Protein AF-A0A4Y8C6H0-F1 (afdb_monomer_lite)

Radius of gyration: 18.01 Å; chains: 1; bounding box: 41×30×52 Å

Secondary structure (DSSP, 8-state):
-HHHHHHHHHHHHHHHHHHHHHHHHHHHHT---HHHHHHHHHHHHHSTTHHHHHHHHHTT-S----SSGGG--HHHHHHHHHHHHHHHHT--

Structure (mmCIF, N/CA/C/O backbone):
data_AF-A0A4Y8C6H0-F1
#
_entry.id   AF-A0A4Y8C6H0-F1
#
loop_
_atom_site.group_PDB
_atom_site.id
_atom_site.type_symbol
_atom_site.label_atom_id
_atom_site.label_alt_id
_atom_site.label_comp_id
_atom_site.label_asym_id
_atom_site.label_entity_id
_atom_site.label_seq_id
_atom_site.pdbx_PDB_ins_code
_atom_site.Cartn_x
_atom_site.Cartn_y
_atom_site.Cartn_z
_atom_site.occupancy
_atom_site.B_iso_or_equiv
_atom_site.auth_seq_id
_atom_site.auth_comp_id
_atom_site.auth_asym_id
_atom_site.auth_atom_id
_atom_site.pdbx_PDB_model_num
ATOM 1 N N . ILE A 1 1 ? -1.856 1.945 32.230 1.00 80.06 1 ILE A N 1
ATOM 2 C CA . ILE A 1 1 ? -1.251 0.850 31.438 1.00 80.06 1 ILE A CA 1
ATOM 3 C C . ILE A 1 1 ? -2.239 -0.305 31.248 1.00 80.06 1 ILE A C 1
ATOM 5 O O . ILE A 1 1 ? -2.736 -0.450 30.146 1.00 80.06 1 ILE A O 1
ATOM 9 N N . GLU A 1 2 ? -2.632 -1.071 32.273 1.00 90.25 2 GLU A N 1
ATOM 10 C CA . GLU A 1 2 ? -3.516 -2.246 32.074 1.00 90.25 2 GLU A CA 1
ATOM 11 C C . GLU A 1 2 ? -4.929 -1.894 31.560 1.00 90.25 2 GLU A C 1
ATOM 13 O O . GLU A 1 2 ? -5.386 -2.446 30.561 1.00 90.25 2 GLU A O 1
ATOM 18 N N . LEU A 1 3 ? -5.578 -0.883 32.153 1.00 92.00 3 LEU A N 1
ATOM 19 C CA . LEU A 1 3 ? -6.873 -0.369 31.675 1.00 92.00 3 LEU A CA 1
ATOM 20 C C . LEU A 1 3 ? -6.799 0.202 30.247 1.00 92.00 3 LEU A C 1
ATOM 22 O O . LEU A 1 3 ? -7.770 0.152 29.497 1.00 92.00 3 LEU A O 1
ATOM 26 N N . GLU A 1 4 ? -5.659 0.775 29.880 1.00 93.25 4 GLU A N 1
ATOM 27 C CA . GLU A 1 4 ? -5.436 1.364 28.560 1.00 93.25 4 GLU A CA 1
ATOM 28 C C . GLU A 1 4 ? -5.276 0.272 27.500 1.00 93.25 4 GLU A C 1
ATOM 30 O O . GLU A 1 4 ? -5.971 0.300 26.487 1.00 93.25 4 GLU A O 1
ATOM 35 N N . ASN A 1 5 ? -4.486 -0.760 27.798 1.00 95.19 5 ASN A N 1
ATOM 36 C CA . ASN A 1 5 ? -4.355 -1.948 26.957 1.00 95.19 5 ASN A CA 1
ATOM 37 C C . ASN A 1 5 ? -5.699 -2.660 26.767 1.00 95.19 5 ASN A C 1
ATOM 39 O O . ASN A 1 5 ? -6.035 -3.050 25.652 1.00 95.19 5 ASN A O 1
ATOM 43 N N . TYR A 1 6 ? -6.505 -2.770 27.827 1.00 95.50 6 TYR A N 1
ATOM 44 C CA . TYR A 1 6 ? -7.854 -3.331 27.741 1.00 95.50 6 TYR A CA 1
ATOM 45 C C . TYR A 1 6 ? -8.764 -2.525 26.799 1.00 95.50 6 TYR A C 1
ATOM 47 O O . TYR A 1 6 ? -9.470 -3.092 25.965 1.00 95.50 6 TYR A O 1
ATOM 55 N N . LYS A 1 7 ? -8.725 -1.188 26.878 1.00 95.81 7 LYS A N 1
ATOM 56 C CA . LYS A 1 7 ? -9.489 -0.314 25.971 1.00 95.81 7 LYS A CA 1
ATOM 57 C C . LYS A 1 7 ? -9.032 -0.455 24.519 1.00 95.81 7 LYS A C 1
ATOM 59 O O . LYS A 1 7 ? -9.882 -0.547 23.637 1.00 95.81 7 LYS A O 1
ATOM 64 N N . ILE A 1 8 ? -7.721 -0.507 24.278 1.00 96.44 8 ILE A N 1
ATOM 65 C CA . ILE A 1 8 ? -7.155 -0.714 22.938 1.00 96.44 8 ILE A CA 1
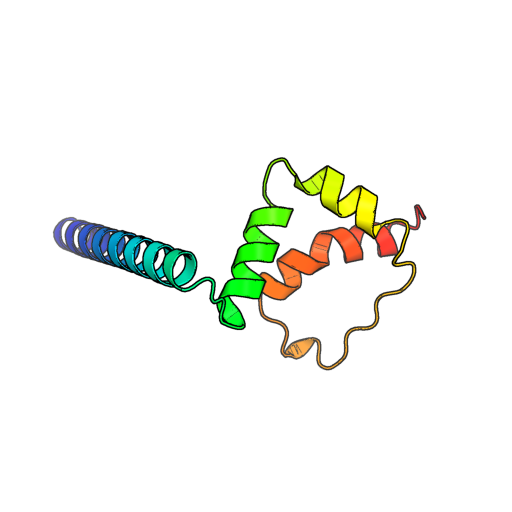ATOM 66 C C . ILE A 1 8 ? -7.596 -2.069 22.382 1.00 96.44 8 ILE A C 1
ATOM 68 O O . ILE A 1 8 ? -8.072 -2.129 21.254 1.00 96.44 8 ILE A O 1
ATOM 72 N N . ALA A 1 9 ? -7.517 -3.142 23.173 1.00 96.44 9 ALA A N 1
ATOM 73 C CA . ALA A 1 9 ? -7.950 -4.470 22.747 1.00 96.44 9 ALA A CA 1
ATOM 74 C C . ALA A 1 9 ? -9.433 -4.490 22.345 1.00 96.44 9 ALA A C 1
ATOM 76 O O . ALA A 1 9 ? -9.782 -5.022 21.292 1.00 96.44 9 ALA A O 1
ATOM 77 N N . ASN A 1 10 ? -10.298 -3.845 23.130 1.00 96.69 10 ASN A N 1
ATOM 78 C CA . ASN A 1 10 ? -11.717 -3.734 22.796 1.00 96.69 10 ASN A CA 1
ATOM 79 C C . ASN A 1 10 ? -11.963 -2.915 21.526 1.00 96.69 10 ASN A C 1
ATOM 81 O O . ASN A 1 10 ? -12.797 -3.299 20.708 1.00 96.69 10 ASN A O 1
ATOM 85 N N . LEU A 1 11 ? -11.231 -1.814 21.335 1.00 97.12 11 LEU A N 1
ATOM 86 C CA . LEU A 1 11 ? -11.319 -1.019 20.112 1.00 97.12 11 LEU A CA 1
ATOM 87 C C . LEU A 1 11 ? -10.879 -1.834 18.891 1.00 97.12 11 LEU A C 1
ATOM 89 O O . LEU A 1 11 ? -11.577 -1.837 17.882 1.00 97.12 11 LEU A O 1
ATOM 93 N N . MET A 1 12 ? -9.769 -2.566 18.991 1.00 96.31 12 MET A N 1
ATOM 94 C CA . MET A 1 12 ? -9.295 -3.446 17.919 1.00 96.31 12 MET A CA 1
ATOM 95 C C . MET A 1 12 ? -10.320 -4.536 17.606 1.00 96.31 12 MET A C 1
ATOM 97 O O . MET A 1 12 ? -10.600 -4.800 16.441 1.00 96.31 12 MET A O 1
ATOM 101 N N . ASN A 1 13 ? -10.948 -5.113 18.632 1.00 97.44 13 ASN A N 1
ATOM 102 C CA . ASN A 1 13 ? -12.001 -6.103 18.447 1.00 97.44 13 ASN A CA 1
ATOM 103 C C . ASN A 1 13 ? -13.228 -5.511 17.727 1.00 97.44 13 ASN A C 1
ATOM 105 O O . ASN A 1 13 ? -13.778 -6.122 16.814 1.00 97.44 13 ASN A O 1
ATOM 109 N N . LEU A 1 14 ? -13.642 -4.292 18.084 1.00 97.19 14 LEU A N 1
ATOM 110 C CA . LEU A 1 14 ? -14.723 -3.591 17.388 1.00 97.19 14 LEU A CA 1
ATOM 111 C C . LEU A 1 14 ? -14.366 -3.306 15.920 1.00 97.19 14 LEU A C 1
ATOM 113 O O . LEU A 1 14 ? -15.194 -3.518 15.034 1.00 97.19 14 LEU A O 1
ATOM 117 N N . LEU A 1 15 ? -13.138 -2.852 15.657 1.00 96.06 15 LEU A N 1
ATOM 118 C CA . LEU A 1 15 ? -12.652 -2.575 14.303 1.00 96.06 15 LEU A CA 1
ATOM 119 C C . LEU A 1 15 ? -12.608 -3.843 13.441 1.00 96.06 15 LEU A C 1
ATOM 121 O O . LEU A 1 15 ? -12.972 -3.786 12.265 1.00 96.06 15 LEU A O 1
ATOM 125 N N . ASN A 1 16 ? -12.233 -4.983 14.024 1.00 95.50 16 ASN A N 1
ATOM 126 C CA . ASN A 1 16 ? -12.246 -6.274 13.340 1.00 95.50 16 ASN A CA 1
ATOM 127 C C . ASN A 1 16 ? -13.668 -6.669 12.925 1.00 95.50 16 ASN A C 1
ATOM 129 O O . ASN A 1 16 ? -13.909 -6.884 11.738 1.00 95.50 16 ASN A O 1
ATOM 133 N N . HIS A 1 17 ? -14.627 -6.652 13.858 1.00 95.88 17 HIS A N 1
ATOM 134 C CA . HIS A 1 17 ? -16.029 -6.950 13.541 1.00 95.88 17 HIS A CA 1
ATOM 135 C C . HIS A 1 17 ? -16.602 -6.002 12.481 1.00 95.88 17 HIS A C 1
ATOM 137 O O . HIS A 1 17 ? -17.307 -6.432 11.568 1.00 95.88 17 HIS A O 1
ATOM 143 N N . TYR A 1 18 ? -16.279 -4.707 12.564 1.00 94.81 18 TYR A N 1
ATOM 144 C CA . TYR A 1 18 ? -16.685 -3.738 11.550 1.00 94.81 18 TYR A CA 1
ATOM 145 C C . TYR A 1 18 ? -16.110 -4.081 10.168 1.00 94.81 18 TYR A C 1
ATOM 147 O O . TYR A 1 18 ? -16.841 -4.074 9.175 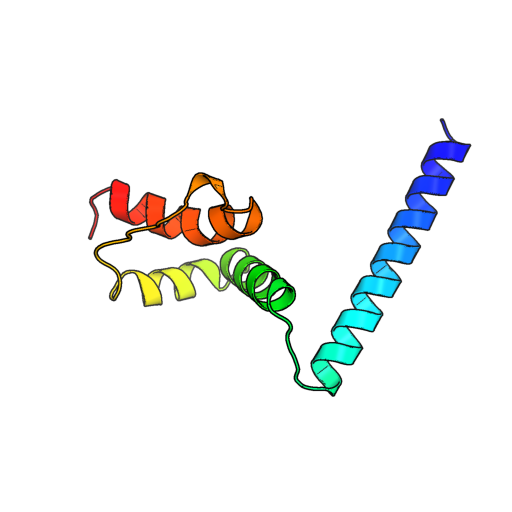1.00 94.81 18 TYR A O 1
ATOM 155 N N . SER A 1 19 ? -14.817 -4.412 10.089 1.00 90.12 19 SER A N 1
ATOM 156 C CA . SER A 1 19 ? -14.181 -4.799 8.828 1.00 90.12 19 SER A CA 1
ATOM 157 C C . SER A 1 19 ? -14.800 -6.070 8.243 1.00 90.12 19 SER A C 1
ATOM 159 O O . SER A 1 19 ? -14.974 -6.148 7.027 1.00 90.12 19 SER A O 1
ATOM 161 N N . GLU A 1 20 ? -15.132 -7.059 9.071 1.00 92.88 20 GLU A N 1
ATOM 162 C CA . GLU A 1 20 ? -15.789 -8.295 8.634 1.00 92.88 20 GLU A CA 1
ATOM 163 C C . GLU A 1 20 ? -17.189 -8.023 8.082 1.00 92.88 20 GLU A C 1
ATOM 165 O O . GLU A 1 20 ? -17.497 -8.433 6.962 1.00 92.88 20 GLU A O 1
ATOM 170 N N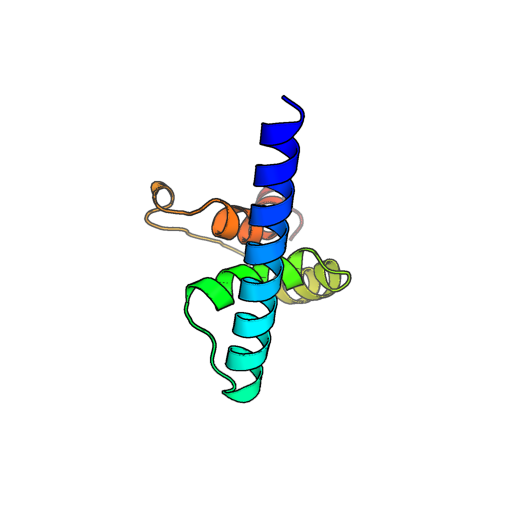 . ALA A 1 21 ? -18.006 -7.257 8.807 1.00 93.50 21 ALA A N 1
ATOM 171 C CA . ALA A 1 21 ? -19.340 -6.869 8.359 1.00 93.50 21 ALA A CA 1
ATOM 172 C C . ALA A 1 21 ? -19.292 -6.080 7.040 1.00 93.50 21 ALA A C 1
ATOM 174 O O . ALA A 1 21 ? -20.059 -6.360 6.116 1.00 93.50 21 ALA A O 1
ATOM 175 N N . LYS A 1 22 ? -18.344 -5.138 6.915 1.00 89.62 22 LYS A N 1
ATOM 176 C CA . LYS A 1 22 ? -18.098 -4.398 5.671 1.00 89.62 22 LYS A CA 1
ATOM 177 C C . LYS A 1 22 ? -17.741 -5.356 4.525 1.00 89.62 22 LYS A C 1
ATOM 179 O O . LYS A 1 22 ? -18.314 -5.245 3.444 1.00 89.62 22 LYS A O 1
ATOM 184 N N . ASN A 1 23 ? -16.838 -6.312 4.748 1.00 87.00 23 ASN A N 1
ATOM 185 C CA . ASN A 1 23 ? -16.432 -7.279 3.723 1.00 87.00 23 ASN A CA 1
ATOM 186 C C . ASN A 1 23 ? -17.596 -8.168 3.257 1.00 87.00 23 ASN A C 1
ATOM 188 O O . ASN A 1 23 ? -17.739 -8.392 2.055 1.00 87.00 23 ASN A O 1
ATOM 192 N N . ILE A 1 24 ? -18.429 -8.649 4.186 1.00 90.31 24 ILE A N 1
ATOM 193 C CA . ILE A 1 24 ? -19.629 -9.439 3.868 1.00 90.31 24 ILE A CA 1
ATOM 194 C C . ILE A 1 24 ? -20.580 -8.610 3.003 1.00 90.31 24 ILE A C 1
ATOM 196 O O . ILE A 1 24 ? -20.971 -9.050 1.926 1.00 90.31 24 ILE A O 1
ATOM 200 N N . PHE A 1 25 ? -20.867 -7.370 3.410 1.00 90.44 25 PHE A N 1
ATOM 201 C CA . PHE A 1 25 ? -21.738 -6.470 2.657 1.00 90.44 25 PHE A CA 1
ATOM 202 C C . PHE A 1 25 ? -21.242 -6.223 1.223 1.00 90.44 25 PHE A C 1
ATOM 204 O O . PHE A 1 25 ? -22.021 -6.318 0.274 1.00 90.44 25 PHE A O 1
ATOM 211 N N . HIS A 1 26 ? -19.949 -5.934 1.044 1.00 87.50 26 HIS A N 1
ATOM 212 C CA . HIS A 1 26 ? -19.362 -5.731 -0.284 1.00 87.50 26 HIS A CA 1
ATOM 213 C C . HIS A 1 26 ? -19.452 -6.979 -1.161 1.00 87.50 26 HIS A C 1
ATOM 215 O O . HIS A 1 26 ? -19.766 -6.876 -2.348 1.00 87.50 26 HIS A O 1
ATOM 221 N N . LYS A 1 27 ? -19.222 -8.160 -0.575 1.00 87.19 27 LYS A N 1
ATOM 222 C CA . LYS A 1 27 ? -19.321 -9.439 -1.280 1.00 87.19 27 LYS A CA 1
ATOM 223 C C . LYS A 1 27 ? -20.754 -9.725 -1.726 1.00 87.19 27 LYS A C 1
ATOM 225 O O . LYS A 1 27 ? -20.961 -10.058 -2.888 1.00 87.19 27 LYS A O 1
ATOM 230 N N . ASP A 1 28 ? -21.731 -9.521 -0.847 1.00 91.19 28 ASP A N 1
ATOM 231 C CA . ASP A 1 28 ? -23.150 -9.752 -1.142 1.00 91.19 28 ASP A CA 1
ATOM 232 C C . ASP A 1 28 ? -23.680 -8.800 -2.219 1.00 91.19 28 ASP A C 1
ATOM 234 O O . ASP A 1 28 ? -24.506 -9.175 -3.050 1.00 91.19 28 ASP A O 1
ATOM 238 N N . LYS A 1 29 ? -23.199 -7.553 -2.223 1.00 91.12 29 LYS A N 1
ATOM 239 C CA . LYS A 1 29 ? -23.543 -6.567 -3.254 1.00 91.12 29 LYS A CA 1
ATOM 240 C C . LYS A 1 29 ? -22.723 -6.713 -4.532 1.00 91.12 29 LYS A C 1
ATOM 242 O O . LYS A 1 29 ? -23.083 -6.088 -5.525 1.00 91.12 29 LYS A O 1
ATOM 247 N N . ASN A 1 30 ? -21.657 -7.512 -4.514 1.00 88.69 30 ASN A N 1
ATOM 248 C CA . ASN A 1 30 ? -20.653 -7.587 -5.571 1.00 88.69 30 ASN A CA 1
ATOM 249 C C . ASN A 1 30 ? -20.135 -6.193 -5.979 1.00 88.69 30 ASN A C 1
ATOM 251 O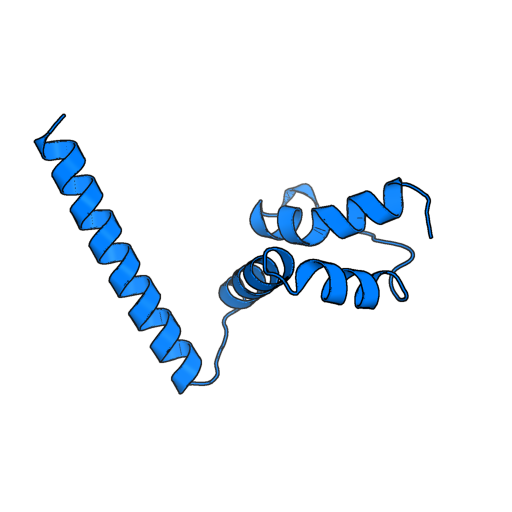 O . ASN A 1 30 ? -20.043 -5.860 -7.161 1.00 88.69 30 ASN A O 1
ATOM 255 N N . THR A 1 31 ? -19.848 -5.347 -4.985 1.00 88.94 31 THR A N 1
ATOM 256 C CA . THR A 1 31 ? -19.356 -3.981 -5.190 1.00 88.94 31 THR A CA 1
ATOM 257 C C . THR A 1 31 ? -18.033 -3.763 -4.476 1.00 88.94 3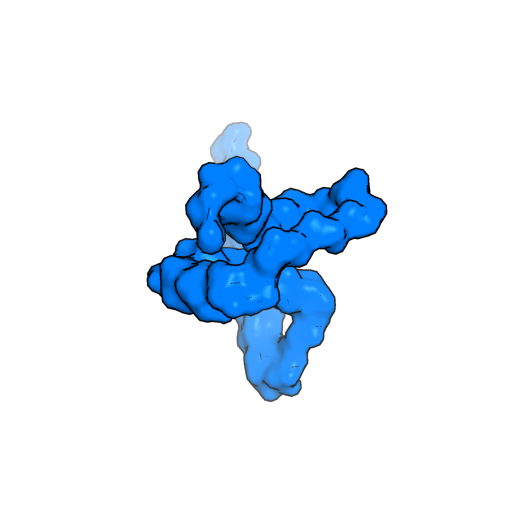1 THR A C 1
ATOM 259 O O . THR A 1 31 ? -17.839 -4.191 -3.341 1.00 88.94 31 THR A O 1
ATOM 262 N N . LEU A 1 32 ? -17.135 -3.028 -5.126 1.00 86.62 32 LEU A N 1
ATOM 263 C CA . LEU A 1 32 ? -15.882 -2.551 -4.549 1.00 86.62 32 LEU A CA 1
ATOM 264 C C . LEU A 1 32 ? -15.826 -1.038 -4.727 1.00 86.62 32 LEU A C 1
ATOM 266 O O . LEU A 1 32 ? -16.113 -0.534 -5.813 1.00 86.62 32 LEU A O 1
ATOM 270 N N . ASN A 1 33 ? -15.468 -0.307 -3.672 1.00 86.19 33 ASN A N 1
ATOM 271 C CA . ASN A 1 33 ? -15.084 1.095 -3.834 1.00 86.19 33 ASN A CA 1
ATOM 272 C C . ASN A 1 33 ? -13.596 1.194 -4.226 1.00 86.19 33 ASN A C 1
ATOM 274 O O . ASN A 1 33 ? -12.850 0.216 -4.158 1.00 86.19 33 ASN A O 1
ATOM 278 N N . PHE A 1 34 ? -13.147 2.391 -4.612 1.00 85.38 34 PHE A N 1
ATOM 279 C CA . PHE A 1 34 ? -11.760 2.620 -5.036 1.00 85.38 34 PHE A CA 1
ATOM 280 C C . PHE A 1 34 ? -10.714 2.238 -3.977 1.00 85.38 34 PHE A C 1
ATOM 282 O O . PHE A 1 34 ? -9.651 1.730 -4.322 1.00 85.38 34 PHE A O 1
ATOM 289 N N . GLN A 1 35 ? -11.006 2.441 -2.690 1.00 86.62 35 GLN A N 1
ATOM 290 C CA . GLN A 1 35 ? -10.082 2.063 -1.615 1.00 86.62 35 GLN A CA 1
ATOM 291 C C . GLN A 1 35 ? -9.996 0.541 -1.459 1.00 86.62 35 GLN A C 1
ATOM 293 O O . GLN A 1 35 ? -8.911 0.002 -1.231 1.00 86.62 35 GLN A O 1
ATOM 298 N N . ASP A 1 36 ? -11.122 -0.156 -1.619 1.00 88.38 36 ASP A N 1
ATOM 299 C CA . ASP A 1 36 ? -11.165 -1.613 -1.551 1.00 88.38 36 ASP A CA 1
ATOM 300 C C . ASP A 1 36 ? -10.358 -2.235 -2.697 1.00 88.38 36 ASP A C 1
ATOM 302 O O . ASP A 1 36 ? -9.707 -3.250 -2.474 1.00 88.38 36 ASP A O 1
ATOM 306 N N . VAL A 1 37 ? -10.324 -1.615 -3.885 1.00 90.81 37 VAL A N 1
ATOM 307 C CA . VAL A 1 37 ? -9.478 -2.073 -5.004 1.00 90.81 37 VAL A CA 1
ATOM 308 C C . VAL A 1 37 ? -8.007 -2.086 -4.597 1.00 90.81 37 VAL A C 1
ATOM 310 O O . VAL A 1 37 ? -7.371 -3.134 -4.676 1.00 90.81 37 VAL A O 1
ATOM 313 N N . SER A 1 38 ? -7.477 -0.969 -4.089 1.00 91.94 38 SER A N 1
ATOM 314 C CA . SER A 1 38 ? -6.081 -0.901 -3.635 1.00 91.94 38 SER A CA 1
ATOM 315 C C . SER A 1 38 ? -5.790 -1.944 -2.557 1.00 91.94 38 SER A C 1
ATOM 317 O O . SER A 1 38 ? -4.802 -2.669 -2.639 1.00 91.94 38 SER A O 1
ATOM 319 N N . LYS A 1 39 ? -6.681 -2.092 -1.570 1.00 91.06 39 LYS A N 1
ATOM 320 C CA . LYS A 1 39 ? -6.511 -3.094 -0.512 1.00 91.06 39 LYS A CA 1
ATOM 321 C C . LYS A 1 39 ? -6.519 -4.522 -1.065 1.00 91.06 39 LYS A C 1
ATOM 323 O O . LYS A 1 39 ? -5.678 -5.322 -0.673 1.00 91.06 39 LYS A O 1
ATOM 328 N N . LYS A 1 40 ? -7.425 -4.843 -1.990 1.00 90.94 40 LYS A N 1
ATOM 329 C CA . LYS A 1 40 ? -7.532 -6.176 -2.600 1.00 90.94 40 LYS A CA 1
ATOM 330 C C . LYS A 1 40 ? -6.328 -6.511 -3.466 1.00 90.94 40 LYS A C 1
ATOM 332 O O . LYS A 1 40 ? -5.825 -7.626 -3.385 1.00 90.94 40 LYS A O 1
ATOM 337 N N . VAL A 1 41 ? -5.833 -5.555 -4.248 1.00 92.69 41 VAL A N 1
ATOM 338 C CA . VAL A 1 41 ? -4.599 -5.738 -5.023 1.00 92.69 41 VAL A CA 1
ATOM 339 C C . VAL A 1 41 ? -3.417 -5.976 -4.082 1.00 92.69 41 VAL A C 1
ATOM 341 O O . VAL A 1 41 ? -2.639 -6.896 -4.311 1.00 92.69 41 VAL A O 1
ATOM 344 N N . TYR A 1 42 ? -3.324 -5.225 -2.983 1.00 93.19 42 TYR A N 1
ATOM 345 C CA . TYR A 1 42 ? -2.302 -5.451 -1.962 1.00 93.19 42 TYR A CA 1
ATOM 346 C C . TYR A 1 42 ? -2.414 -6.833 -1.291 1.00 93.19 42 TYR A C 1
ATOM 348 O O . TYR A 1 42 ? -1.410 -7.516 -1.115 1.00 93.19 42 TYR A O 1
ATOM 356 N N . GLU A 1 43 ? -3.621 -7.294 -0.952 1.00 92.31 43 GLU A N 1
ATOM 357 C CA . GLU A 1 43 ? -3.845 -8.656 -0.438 1.00 92.31 43 GLU A CA 1
ATOM 358 C C . GLU A 1 43 ? -3.380 -9.718 -1.453 1.00 92.31 43 GLU A C 1
ATOM 360 O O . GLU A 1 43 ? -2.709 -10.677 -1.085 1.00 92.31 43 GLU A O 1
ATOM 365 N N . LEU A 1 44 ? -3.661 -9.524 -2.744 1.00 92.50 44 LEU A N 1
ATOM 366 C CA . LEU A 1 44 ? -3.247 -10.448 -3.802 1.00 92.50 44 LEU A CA 1
ATOM 367 C C . LEU A 1 44 ? -1.725 -10.501 -3.974 1.00 92.50 44 LEU A C 1
ATOM 369 O O . LEU A 1 44 ? -1.155 -11.591 -3.997 1.00 92.50 44 LEU A O 1
ATOM 373 N N . ILE A 1 45 ? -1.052 -9.351 -4.038 1.00 89.94 45 ILE A N 1
ATOM 374 C CA . ILE A 1 45 ? 0.407 -9.292 -4.227 1.00 89.94 45 ILE A CA 1
ATOM 375 C C . ILE A 1 45 ? 1.215 -9.669 -2.972 1.00 89.94 45 ILE A C 1
ATOM 377 O O . ILE A 1 45 ? 2.440 -9.759 -3.025 1.00 89.94 45 ILE A O 1
ATOM 381 N N . THR A 1 46 ? 0.549 -9.886 -1.836 1.00 90.31 46 THR A N 1
ATOM 382 C CA . THR A 1 46 ? 1.160 -10.388 -0.592 1.00 90.31 46 THR A CA 1
ATOM 383 C C . THR A 1 46 ? 0.778 -11.836 -0.269 1.00 90.31 46 THR A C 1
ATOM 385 O O . THR A 1 46 ? 1.349 -12.419 0.650 1.00 90.31 46 THR A O 1
ATOM 388 N N . SER A 1 47 ? -0.149 -12.425 -1.029 1.00 92.38 47 SER A N 1
ATOM 389 C CA . SER A 1 47 ? -0.586 -13.821 -0.898 1.00 92.38 47 SER A CA 1
ATOM 390 C C . SER A 1 47 ? 0.368 -14.813 -1.575 1.00 92.38 47 SER A C 1
ATOM 392 O O . SER A 1 47 ? 1.330 -14.417 -2.235 1.00 92.38 47 SER A O 1
ATOM 394 N N . GLU A 1 48 ? 0.067 -16.114 -1.500 1.00 91.94 48 GLU A N 1
ATOM 395 C CA . GLU A 1 48 ? 0.792 -17.144 -2.256 1.00 91.94 48 GLU A CA 1
ATOM 396 C C . GLU A 1 48 ? 0.734 -16.958 -3.784 1.00 91.94 48 GLU A C 1
ATOM 398 O O . GLU A 1 48 ? 1.573 -17.494 -4.504 1.00 91.94 48 GLU A O 1
ATOM 403 N N . PHE A 1 49 ? -0.219 -16.172 -4.298 1.00 89.19 49 PHE A N 1
ATOM 404 C CA . PHE A 1 49 ? -0.350 -15.894 -5.732 1.00 89.19 49 PHE A CA 1
ATOM 405 C C . PHE A 1 49 ? 0.618 -14.829 -6.241 1.00 89.19 49 PHE A C 1
ATOM 407 O O . PHE A 1 49 ? 0.656 -14.575 -7.445 1.00 89.19 49 PHE A O 1
ATOM 414 N N . LYS A 1 50 ? 1.388 -14.206 -5.345 1.00 88.06 50 LYS A N 1
ATOM 415 C CA . LYS A 1 50 ? 2.321 -13.125 -5.650 1.00 88.06 50 LYS A CA 1
ATOM 416 C C . LYS A 1 50 ? 3.176 -13.411 -6.889 1.00 88.06 50 LYS A C 1
ATOM 418 O O . LYS A 1 50 ? 3.138 -12.638 -7.842 1.00 88.06 50 LYS A O 1
ATOM 423 N N . ASP A 1 51 ? 3.900 -14.527 -6.895 1.00 86.62 51 ASP A N 1
ATOM 424 C CA . ASP A 1 51 ? 4.854 -14.842 -7.966 1.00 86.62 51 ASP A CA 1
ATOM 425 C C . ASP A 1 51 ? 4.141 -15.135 -9.293 1.00 86.62 51 ASP A C 1
ATOM 427 O O . ASP A 1 51 ? 4.610 -14.736 -10.353 1.00 86.62 51 ASP A O 1
ATOM 431 N N . MET A 1 52 ? 2.954 -15.752 -9.246 1.00 88.81 52 MET A N 1
ATOM 432 C CA . MET A 1 52 ? 2.121 -15.965 -10.435 1.00 88.81 52 MET A CA 1
ATOM 433 C C . MET A 1 52 ? 1.632 -14.635 -11.024 1.00 88.81 52 MET A C 1
ATOM 435 O O . MET A 1 52 ? 1.607 -14.473 -12.244 1.00 88.81 52 MET A O 1
ATOM 439 N N . ILE A 1 53 ? 1.202 -13.698 -10.174 1.00 87.19 53 ILE A N 1
ATOM 440 C CA . ILE A 1 53 ? 0.755 -12.372 -10.611 1.00 87.19 53 ILE A CA 1
ATOM 441 C C . ILE A 1 53 ? 1.928 -11.618 -11.232 1.00 87.19 53 ILE A C 1
ATOM 443 O O . ILE A 1 53 ? 1.762 -11.078 -12.321 1.00 87.19 53 ILE A O 1
ATOM 447 N N . TYR A 1 54 ? 3.101 -11.632 -10.594 1.00 83.50 54 TYR A N 1
ATOM 448 C CA . TYR A 1 54 ? 4.284 -10.966 -11.136 1.00 83.50 54 TYR A CA 1
ATOM 449 C C . TYR A 1 54 ? 4.756 -11.583 -12.444 1.00 83.50 54 TYR A C 1
ATOM 451 O O . TYR A 1 54 ? 4.891 -10.850 -13.411 1.00 83.50 54 TYR A O 1
ATOM 459 N N . PHE A 1 55 ? 4.841 -12.909 -12.545 1.00 83.25 55 PHE A N 1
ATOM 460 C CA . PHE A 1 55 ? 5.152 -13.587 -13.807 1.00 83.25 55 PHE A CA 1
ATOM 461 C C . PHE A 1 55 ? 4.198 -13.193 -14.945 1.00 83.25 55 PHE A C 1
ATOM 463 O O . PHE A 1 55 ? 4.591 -13.055 -16.100 1.00 83.25 55 PHE A O 1
ATOM 470 N N . ARG A 1 56 ? 2.912 -12.997 -14.633 1.00 84.62 56 ARG A N 1
ATOM 471 C CA . ARG A 1 56 ? 1.933 -12.538 -15.622 1.00 84.62 56 ARG A CA 1
ATOM 472 C C . ARG A 1 56 ? 2.061 -11.063 -15.983 1.00 84.62 56 ARG A C 1
ATOM 474 O O . ARG A 1 56 ? 1.473 -10.696 -16.989 1.00 84.62 56 ARG A O 1
ATOM 481 N N . LEU A 1 57 ? 2.713 -10.231 -15.176 1.00 81.88 57 LEU A N 1
ATOM 482 C CA . LEU A 1 57 ? 2.880 -8.794 -15.421 1.00 81.88 57 LEU A CA 1
ATOM 483 C C . LEU A 1 57 ? 4.226 -8.467 -16.075 1.00 81.88 57 LEU A C 1
ATOM 485 O O . LEU A 1 57 ? 4.248 -7.609 -16.956 1.00 81.88 57 LEU A O 1
ATOM 489 N N . ASP A 1 58 ? 5.283 -9.183 -15.687 1.00 71.25 58 ASP A N 1
ATOM 490 C CA . ASP A 1 58 ? 6.650 -9.123 -16.229 1.00 71.25 58 ASP A CA 1
ATOM 491 C C . ASP A 1 58 ? 6.638 -9.115 -17.770 1.00 71.25 58 ASP A C 1
ATOM 493 O O . ASP A 1 58 ? 7.060 -8.159 -18.419 1.00 71.25 58 ASP A O 1
ATOM 497 N N . GLY A 1 59 ? 5.930 -10.070 -18.385 1.00 67.56 59 GLY A N 1
ATOM 498 C CA . GLY A 1 59 ? 5.816 -10.155 -19.847 1.00 67.56 59 GLY A CA 1
ATOM 499 C C . GLY A 1 59 ? 5.051 -9.022 -20.560 1.00 67.56 59 GLY A C 1
ATOM 500 O O . GLY A 1 59 ? 4.957 -9.057 -21.788 1.00 67.56 59 GLY A O 1
ATOM 501 N N . PHE A 1 60 ? 4.468 -8.046 -19.851 1.00 70.56 60 PHE A N 1
ATOM 502 C CA . PHE A 1 60 ? 3.650 -6.980 -20.456 1.00 70.56 60 PHE A CA 1
ATOM 503 C C . PHE A 1 60 ? 4.104 -5.550 -20.138 1.00 70.56 60 PHE A C 1
ATOM 505 O O . PHE A 1 60 ? 3.661 -4.630 -20.830 1.00 70.56 60 PHE A O 1
ATOM 512 N N . ILE A 1 61 ? 4.938 -5.325 -19.117 1.00 79.81 61 ILE A N 1
ATOM 513 C CA . ILE A 1 61 ? 5.279 -3.971 -18.652 1.00 79.81 61 ILE A CA 1
ATOM 514 C C . ILE A 1 61 ? 6.792 -3.760 -18.692 1.00 79.81 61 ILE A C 1
ATOM 516 O O . ILE A 1 61 ? 7.488 -4.004 -17.720 1.00 79.81 61 ILE A O 1
ATOM 520 N N . SER A 1 62 ? 7.298 -3.208 -19.797 1.00 81.25 62 SER A N 1
ATOM 521 C CA . SER A 1 62 ? 8.728 -2.870 -19.933 1.00 81.25 62 SER A CA 1
ATOM 522 C C . SER A 1 62 ? 9.092 -1.479 -19.396 1.00 81.25 62 SER A C 1
ATOM 524 O O . SER A 1 62 ? 10.261 -1.177 -19.172 1.00 81.25 62 SER A O 1
ATOM 526 N N . HIS A 1 63 ? 8.103 -0.597 -19.218 1.00 85.50 63 HIS A N 1
ATOM 527 C CA . HIS A 1 63 ? 8.300 0.775 -18.748 1.00 85.50 63 HIS A CA 1
ATOM 528 C C . HIS A 1 63 ? 7.148 1.201 -17.834 1.00 85.50 63 HIS A C 1
ATOM 530 O O . HIS A 1 63 ? 5.982 0.967 -18.152 1.00 85.50 63 HIS A O 1
ATOM 536 N N . LEU A 1 64 ? 7.469 1.882 -16.731 1.00 87.56 64 LEU A N 1
ATOM 537 C CA . LEU A 1 64 ? 6.500 2.432 -15.783 1.00 87.56 64 LEU A CA 1
ATOM 538 C C . LEU A 1 64 ? 6.758 3.931 -15.599 1.00 87.56 64 LEU A C 1
ATOM 540 O O . LEU A 1 64 ? 7.810 4.326 -15.102 1.00 87.56 64 LEU A O 1
ATOM 544 N N . LEU A 1 65 ? 5.794 4.762 -15.997 1.00 92.12 65 LEU A N 1
ATOM 545 C CA . LEU A 1 65 ? 5.801 6.202 -15.747 1.00 92.12 65 LEU A CA 1
ATOM 546 C C . LEU A 1 65 ? 4.701 6.505 -14.731 1.00 92.12 65 LEU A C 1
ATOM 548 O O . LEU A 1 65 ? 3.547 6.136 -14.948 1.00 92.12 65 LEU A O 1
ATOM 552 N N . ILE A 1 66 ? 5.062 7.162 -13.630 1.00 92.38 66 ILE A N 1
ATOM 553 C CA . ILE A 1 66 ? 4.118 7.565 -12.586 1.00 92.38 66 ILE A CA 1
ATOM 554 C C . ILE A 1 66 ? 4.177 9.080 -12.474 1.00 92.38 66 ILE A C 1
ATOM 556 O O . ILE A 1 66 ? 5.210 9.632 -12.097 1.00 92.38 66 ILE A O 1
ATOM 560 N N . ASP A 1 67 ? 3.072 9.726 -12.821 1.00 95.19 67 ASP A N 1
ATOM 561 C CA . ASP A 1 67 ? 2.883 11.155 -12.595 1.00 95.19 67 ASP A CA 1
ATOM 562 C C . ASP A 1 67 ? 2.365 11.406 -11.171 1.00 95.19 67 ASP A C 1
ATOM 564 O O . ASP A 1 67 ? 1.799 10.503 -10.551 1.00 95.19 67 ASP A O 1
ATOM 568 N N . GLU A 1 68 ? 2.580 12.615 -10.651 1.00 96.31 68 GLU A N 1
ATOM 569 C CA . GLU A 1 68 ? 2.164 13.033 -9.301 1.00 96.31 68 GLU A CA 1
ATOM 570 C C . GLU A 1 68 ? 2.589 12.042 -8.194 1.00 96.31 68 GLU A C 1
ATOM 572 O O . GLU A 1 68 ? 1.856 11.757 -7.242 1.00 96.31 68 GLU A O 1
ATOM 577 N N . PHE A 1 69 ? 3.796 11.470 -8.309 1.00 94.12 69 PHE A N 1
ATOM 578 C CA . PHE A 1 69 ? 4.261 10.406 -7.412 1.00 94.12 69 PHE A CA 1
ATOM 579 C C . PHE A 1 69 ? 4.249 10.815 -5.930 1.00 94.12 69 PHE A C 1
ATOM 581 O O . PHE A 1 69 ? 4.025 9.965 -5.066 1.00 94.12 69 PHE A O 1
ATOM 588 N N . GLN A 1 70 ? 4.426 12.103 -5.620 1.00 95.88 70 GLN A N 1
ATOM 589 C CA . GLN A 1 70 ? 4.357 12.625 -4.252 1.00 95.88 70 GLN A CA 1
ATOM 590 C C . GLN A 1 70 ? 3.000 12.391 -3.565 1.00 95.88 70 GLN A C 1
ATOM 592 O O . GLN A 1 70 ? 2.958 12.338 -2.338 1.00 95.88 70 GLN A O 1
ATOM 597 N N . ASP A 1 71 ? 1.922 12.200 -4.333 1.00 95.81 71 ASP A N 1
ATOM 598 C CA . ASP A 1 71 ? 0.573 11.939 -3.816 1.00 95.81 71 ASP A CA 1
ATOM 599 C C . ASP A 1 71 ? 0.275 10.434 -3.665 1.00 95.81 71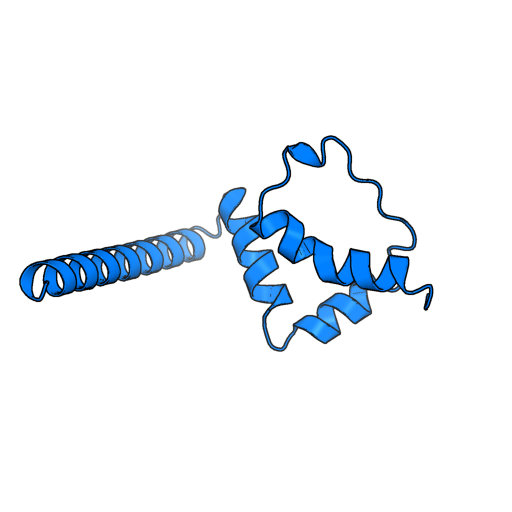 ASP A C 1
ATOM 601 O O . ASP A 1 71 ? -0.824 10.028 -3.275 1.00 95.81 71 ASP A O 1
ATOM 605 N N . THR A 1 72 ? 1.260 9.572 -3.939 1.00 94.06 72 THR A N 1
ATOM 606 C CA . THR A 1 72 ? 1.113 8.117 -3.830 1.00 94.06 72 THR A CA 1
ATOM 607 C C . THR A 1 72 ? 1.060 7.680 -2.367 1.00 94.06 72 THR A C 1
ATOM 609 O O . THR A 1 72 ? 1.989 7.881 -1.585 1.00 94.06 72 THR A O 1
ATOM 612 N N . SER A 1 73 ? -0.019 6.995 -1.990 1.00 94.50 73 SER A N 1
ATOM 613 C CA . SER A 1 73 ? -0.151 6.403 -0.657 1.00 94.50 73 SER A CA 1
ATOM 614 C C . SER A 1 73 ? 0.791 5.210 -0.453 1.00 94.50 73 SER A C 1
ATOM 616 O O . SER A 1 73 ? 1.180 4.520 -1.396 1.00 94.50 73 SER A O 1
ATOM 618 N N . VAL A 1 74 ? 1.087 4.886 0.810 1.00 94.62 74 VAL A N 1
ATOM 619 C CA . VAL A 1 74 ? 1.953 3.746 1.170 1.00 94.62 74 VAL A CA 1
ATOM 620 C C . VAL A 1 74 ? 1.475 2.436 0.540 1.00 94.62 74 VAL A C 1
ATOM 622 O O . VAL A 1 74 ? 2.294 1.680 0.023 1.00 94.62 74 VAL A O 1
ATOM 625 N N . ILE A 1 75 ? 0.163 2.174 0.533 1.00 94.44 75 ILE A N 1
ATOM 626 C CA . ILE A 1 75 ? -0.377 0.922 -0.013 1.00 94.44 75 ILE A CA 1
ATOM 627 C C . ILE A 1 75 ? -0.191 0.851 -1.534 1.00 94.44 75 ILE A C 1
ATOM 629 O O . ILE A 1 75 ? 0.167 -0.196 -2.061 1.00 94.44 75 ILE A O 1
ATOM 633 N N . GLN A 1 76 ? -0.364 1.975 -2.239 1.00 93.94 76 GLN A N 1
ATOM 634 C CA . GLN A 1 76 ? -0.132 2.059 -3.682 1.00 93.94 76 GLN A CA 1
ATOM 635 C C . GLN A 1 76 ? 1.347 1.845 -4.006 1.00 93.94 76 GLN A C 1
ATOM 637 O O . GLN A 1 76 ? 1.672 1.050 -4.883 1.00 93.94 76 GLN A O 1
ATOM 642 N N . TYR A 1 77 ? 2.249 2.476 -3.250 1.00 94.44 77 TYR A N 1
ATOM 643 C CA . TYR A 1 77 ? 3.681 2.252 -3.418 1.00 94.44 77 TYR A CA 1
ATOM 644 C C . TYR A 1 77 ? 4.062 0.788 -3.168 1.00 94.44 77 TYR A C 1
ATOM 646 O O . TYR A 1 77 ? 4.810 0.203 -3.945 1.00 94.44 77 TYR A O 1
ATOM 654 N N . GLN A 1 78 ? 3.519 0.159 -2.123 1.00 93.31 78 GLN A N 1
ATOM 655 C CA . GLN A 1 78 ? 3.780 -1.252 -1.833 1.00 93.31 78 GLN A CA 1
ATOM 656 C C . GLN A 1 78 ? 3.298 -2.188 -2.947 1.00 93.31 78 GLN A C 1
ATOM 658 O O . GLN A 1 78 ? 3.982 -3.169 -3.231 1.00 93.31 78 GLN A O 1
ATOM 663 N N . ILE A 1 79 ? 2.169 -1.875 -3.590 1.00 92.31 79 ILE A N 1
ATOM 664 C CA . ILE A 1 79 ? 1.670 -2.609 -4.761 1.00 92.31 79 ILE A CA 1
ATOM 665 C C . ILE A 1 79 ? 2.667 -2.534 -5.920 1.00 92.31 79 ILE A C 1
ATOM 667 O O . ILE A 1 79 ? 2.985 -3.553 -6.531 1.00 92.31 79 ILE A O 1
ATOM 671 N N . LEU A 1 80 ? 3.180 -1.334 -6.198 1.00 90.75 80 LEU A N 1
ATOM 672 C CA . LEU A 1 80 ? 4.092 -1.077 -7.313 1.00 90.75 80 LEU A CA 1
ATOM 673 C C . LEU A 1 80 ? 5.524 -1.542 -7.039 1.00 90.75 80 LEU A C 1
ATOM 675 O O . LEU A 1 80 ? 6.277 -1.793 -7.975 1.00 90.75 80 LEU A O 1
ATOM 679 N N . ARG A 1 81 ? 5.914 -1.657 -5.767 1.00 89.81 81 ARG A N 1
ATOM 680 C CA . ARG A 1 81 ? 7.303 -1.887 -5.358 1.00 89.81 81 ARG A CA 1
ATOM 681 C C . ARG A 1 81 ? 7.965 -3.071 -6.070 1.00 89.81 81 ARG A C 1
ATOM 683 O O . ARG A 1 81 ? 9.117 -2.903 -6.461 1.00 89.81 81 ARG A O 1
ATOM 690 N N . PRO A 1 82 ? 7.326 -4.241 -6.248 1.00 84.81 82 PRO A N 1
ATOM 691 C CA . PRO A 1 82 ? 8.011 -5.349 -6.908 1.00 84.81 82 PRO A CA 1
ATOM 692 C C . PRO A 1 82 ? 8.180 -5.139 -8.415 1.00 84.81 82 PRO A C 1
ATOM 694 O O . PRO A 1 82 ? 9.247 -5.458 -8.916 1.00 84.81 82 PRO A O 1
ATOM 697 N N . LEU A 1 83 ? 7.220 -4.489 -9.088 1.00 86.12 83 LEU A N 1
ATOM 698 C CA . LEU A 1 83 ? 7.366 -4.083 -10.495 1.00 86.12 83 LEU A CA 1
ATOM 699 C C . LEU A 1 83 ? 8.506 -3.070 -10.662 1.00 86.12 83 LEU A C 1
ATOM 701 O O . LEU A 1 83 ? 9.314 -3.169 -11.575 1.00 86.12 83 LEU A O 1
ATOM 705 N N . ILE A 1 84 ? 8.610 -2.101 -9.747 1.00 88.25 84 ILE A N 1
ATOM 706 C CA . ILE A 1 84 ? 9.722 -1.140 -9.741 1.00 88.25 84 ILE A CA 1
ATOM 707 C C . ILE A 1 84 ? 11.059 -1.865 -9.528 1.00 88.25 84 ILE A C 1
ATOM 709 O O . ILE A 1 84 ? 12.039 -1.544 -10.193 1.00 88.25 84 ILE A O 1
ATOM 713 N N . ALA A 1 85 ? 11.115 -2.825 -8.598 1.00 85.81 85 ALA A N 1
ATOM 714 C CA . ALA A 1 85 ? 12.337 -3.572 -8.302 1.00 85.81 85 ALA A CA 1
ATOM 715 C C . ALA A 1 85 ? 12.817 -4.397 -9.505 1.00 85.81 85 ALA A C 1
ATOM 717 O O . ALA A 1 85 ? 14.012 -4.417 -9.781 1.00 85.81 85 ALA A O 1
ATOM 718 N N . GLU A 1 86 ? 11.888 -5.022 -10.223 1.00 81.62 86 GLU A N 1
ATOM 719 C CA . GLU A 1 86 ? 12.134 -5.763 -11.460 1.00 81.62 86 GLU A CA 1
ATOM 720 C C . GLU A 1 86 ? 12.678 -4.842 -12.563 1.00 81.62 86 GLU A C 1
ATOM 722 O O . GLU A 1 86 ? 13.807 -5.030 -13.016 1.00 81.62 86 GLU A O 1
ATOM 727 N N . LEU A 1 87 ? 11.969 -3.751 -12.878 1.00 83.94 87 LEU A N 1
ATOM 728 C CA . LEU A 1 87 ? 12.377 -2.782 -13.905 1.00 83.94 87 LEU A CA 1
ATOM 729 C C . LEU A 1 87 ? 13.763 -2.170 -13.650 1.00 83.94 87 LEU A C 1
ATOM 731 O O . LEU A 1 87 ? 14.511 -1.900 -14.588 1.00 83.94 87 LEU A O 1
ATOM 735 N N . VAL A 1 88 ? 14.116 -1.932 -12.383 1.00 84.56 88 VAL A N 1
ATOM 736 C CA . VAL A 1 88 ? 15.426 -1.377 -11.997 1.00 84.56 88 VAL A CA 1
ATOM 737 C C . VAL A 1 88 ? 16.527 -2.443 -11.987 1.00 84.56 88 VAL A C 1
ATOM 739 O O . VAL A 1 88 ? 17.697 -2.099 -12.147 1.00 84.56 88 VAL A O 1
ATOM 742 N N . SER A 1 89 ? 16.185 -3.724 -11.820 1.00 81.75 89 SER A N 1
ATOM 743 C CA . SER A 1 89 ? 17.166 -4.817 -11.831 1.00 81.75 89 SER A CA 1
ATOM 744 C C . SER A 1 89 ? 17.796 -5.044 -13.209 1.00 81.75 89 SER A C 1
ATOM 746 O O . SER A 1 89 ? 18.903 -5.571 -13.287 1.00 81.75 89 SER A O 1
ATOM 748 N N . GLY A 1 90 ? 17.137 -4.591 -14.283 1.00 66.12 90 GLY A N 1
ATOM 749 C CA . GLY A 1 90 ? 17.617 -4.755 -15.657 1.00 66.12 90 GLY A CA 1
ATOM 750 C C . GLY A 1 90 ? 17.546 -6.196 -16.171 1.00 66.12 90 GLY A C 1
ATOM 751 O O . GLY A 1 90 ? 18.077 -6.470 -17.245 1.00 66.12 90 GLY A O 1
ATOM 752 N N . GLU A 1 91 ? 16.913 -7.101 -15.421 1.00 57.88 91 GLU A N 1
ATOM 753 C CA . GLU A 1 91 ? 16.521 -8.428 -15.886 1.00 57.88 91 GLU A CA 1
ATOM 754 C C . GLU A 1 91 ? 15.116 -8.319 -16.487 1.00 57.88 91 GLU A C 1
ATOM 756 O O . GLU A 1 91 ? 14.127 -8.303 -15.763 1.00 57.88 91 GLU A O 1
ATOM 761 N N . GLY A 1 92 ? 15.053 -8.163 -17.808 1.00 55.84 92 GLY A N 1
ATOM 762 C CA . GLY A 1 92 ? 13.837 -8.148 -18.621 1.00 55.84 92 GLY A CA 1
ATOM 763 C C . GLY A 1 92 ? 14.146 -8.601 -20.040 1.00 55.84 92 GLY A C 1
ATOM 764 O O . GLY A 1 92 ? 15.299 -8.380 -20.485 1.00 55.84 92 GLY A O 1
#

pLDDT: mean 88.81, std 7.84, range [55.84, 97.44]

Sequence (92 aa):
IELENYKIANLMNLLNHYSEAKNIFHKDKNTLNFQDVSKKVYELITSEFKDMIYFRLDGFISHLLIDEFQDTSVIQYQILRPLIAELVSGEG

Foldseek 3Di:
DVVVVVVVVVVVVVVVVVVVVVVVVCVVVVDDDPVNVLVVLLVCCPDPCVVVVCVVVVVPDLDDDDPPCVPDDPSNCSSCVVVVVCNVVPPD